Protein AF-A0A3N0J0H4-F1 (afdb_monomer)

Foldseek 3Di:
DDDDDDDDDDDDDDDDDDDDDDPPPPPPDPPPPLPPFDQQCDDPVPPRDRCCVPVVVPD

Structure (mmCIF, N/CA/C/O backbone):
data_AF-A0A3N0J0H4-F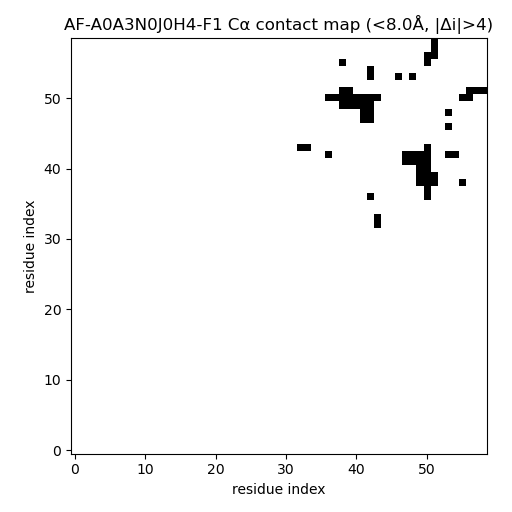1
#
_entry.id   AF-A0A3N0J0H4-F1
#
loop_
_atom_site.group_PDB
_atom_site.id
_atom_site.type_symbol
_atom_site.label_atom_id
_atom_site.label_alt_id
_atom_site.label_comp_id
_atom_site.label_asym_id
_atom_site.label_entity_id
_atom_site.label_seq_id
_atom_site.pdbx_PDB_ins_code
_atom_site.Cartn_x
_atom_site.Cartn_y
_atom_site.Cartn_z
_atom_site.occupancy
_atom_site.B_iso_or_equiv
_atom_site.auth_seq_id
_atom_site.auth_comp_id
_atom_site.auth_asym_id
_atom_site.auth_atom_id
_atom_site.pdbx_PDB_model_num
ATOM 1 N N . ALA A 1 1 ? 35.849 5.667 -71.491 1.00 46.00 1 ALA A N 1
ATOM 2 C CA . ALA A 1 1 ? 36.190 4.272 -71.135 1.00 46.00 1 ALA A CA 1
ATOM 3 C C . ALA A 1 1 ? 36.085 4.104 -69.617 1.00 46.00 1 ALA A C 1
ATOM 5 O O . ALA A 1 1 ? 36.156 5.113 -68.927 1.00 46.00 1 ALA A O 1
ATOM 6 N N . ALA A 1 2 ? 35.897 2.879 -69.111 1.00 40.59 2 ALA A N 1
ATOM 7 C CA . ALA A 1 2 ? 36.081 2.538 -67.686 1.00 40.59 2 ALA A CA 1
ATOM 8 C C . ALA A 1 2 ? 37.592 2.348 -67.376 1.00 40.59 2 ALA A C 1
ATOM 10 O O . ALA A 1 2 ? 38.376 2.329 -68.323 1.00 40.59 2 ALA A O 1
ATOM 11 N N . ALA A 1 3 ? 38.097 2.215 -66.138 1.00 42.81 3 ALA A N 1
ATOM 12 C CA . ALA A 1 3 ? 37.507 2.002 -64.796 1.00 42.81 3 ALA A CA 1
ATOM 13 C C . ALA A 1 3 ? 38.341 2.790 -63.725 1.00 42.81 3 ALA A C 1
ATOM 15 O O . ALA A 1 3 ? 39.236 3.529 -64.122 1.00 42.81 3 ALA A O 1
ATOM 16 N N . ALA A 1 4 ? 38.173 2.730 -62.391 1.00 48.47 4 ALA A N 1
ATOM 17 C CA . ALA A 1 4 ? 37.339 1.897 -61.503 1.00 48.47 4 ALA A CA 1
ATOM 18 C C . ALA A 1 4 ? 36.559 2.763 -60.462 1.00 48.47 4 ALA A C 1
ATOM 20 O O . ALA A 1 4 ? 35.827 3.631 -60.923 1.00 48.47 4 ALA A O 1
ATOM 21 N N . GLY A 1 5 ? 36.524 2.632 -59.119 1.00 44.59 5 GLY A N 1
ATOM 22 C CA . GLY A 1 5 ? 37.327 1.934 -58.082 1.00 44.59 5 GLY A CA 1
ATOM 23 C C . GLY A 1 5 ? 38.067 2.962 -57.202 1.00 44.59 5 GLY A C 1
ATOM 24 O O . GLY A 1 5 ? 38.907 3.671 -57.743 1.00 44.59 5 GLY A O 1
ATOM 25 N N . ALA A 1 6 ? 37.808 3.216 -55.907 1.00 48.88 6 ALA A N 1
ATOM 26 C CA . ALA A 1 6 ? 37.130 2.517 -54.790 1.00 48.88 6 ALA A C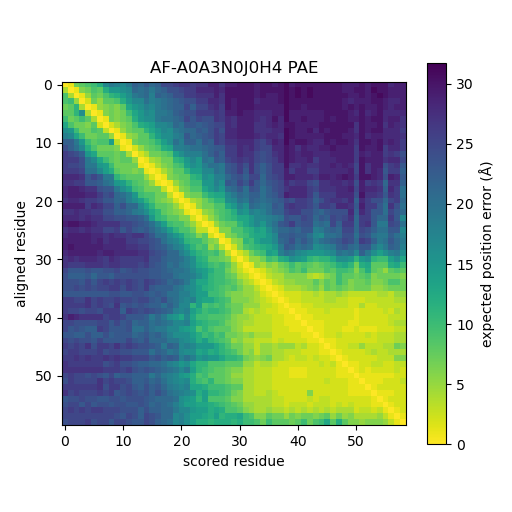A 1
ATOM 27 C C . ALA A 1 6 ? 37.928 1.345 -54.171 1.00 48.88 6 ALA A C 1
ATOM 29 O O . ALA A 1 6 ? 38.323 0.445 -54.902 1.00 48.88 6 ALA A O 1
ATOM 30 N N . THR A 1 7 ? 38.191 1.264 -52.853 1.00 52.62 7 THR A N 1
ATOM 31 C CA . THR A 1 7 ? 37.927 2.176 -51.697 1.00 52.62 7 THR A CA 1
ATOM 32 C C . THR A 1 7 ? 38.876 1.812 -50.526 1.00 52.62 7 THR A C 1
ATOM 34 O O . THR A 1 7 ? 39.348 0.676 -50.495 1.00 52.62 7 THR A O 1
ATOM 37 N N . PRO A 1 8 ? 39.159 2.700 -49.547 1.00 62.19 8 PRO A N 1
ATOM 38 C CA . PRO A 1 8 ? 40.080 2.398 -48.443 1.00 62.19 8 PRO A CA 1
ATOM 39 C C . PRO A 1 8 ? 39.392 1.711 -47.247 1.00 62.19 8 PRO A C 1
ATOM 41 O O . PRO A 1 8 ? 38.398 2.214 -46.728 1.00 62.19 8 PRO A O 1
ATOM 44 N N . ALA A 1 9 ? 39.961 0.608 -46.749 1.00 49.28 9 ALA A N 1
ATOM 45 C CA . ALA A 1 9 ? 39.595 -0.003 -45.466 1.00 49.28 9 ALA A CA 1
ATOM 46 C C . ALA A 1 9 ? 40.767 -0.819 -44.887 1.00 49.28 9 ALA A C 1
ATOM 48 O O . ALA A 1 9 ? 41.399 -1.585 -45.607 1.00 49.28 9 ALA A O 1
ATOM 49 N N . GLY A 1 10 ? 41.054 -0.659 -43.590 1.00 45.44 10 GLY A N 1
ATOM 50 C CA . GLY A 1 10 ? 42.198 -1.317 -42.941 1.00 45.44 10 GLY A CA 1
ATOM 51 C C . GLY A 1 10 ? 42.418 -0.921 -41.478 1.00 45.44 10 GLY A C 1
ATOM 52 O O . GLY A 1 10 ? 43.557 -0.751 -41.057 1.00 45.44 10 GLY A O 1
ATOM 53 N N . THR A 1 11 ? 41.343 -0.713 -40.709 1.00 57.03 11 THR A N 1
ATOM 54 C CA . THR A 1 11 ? 41.456 -0.408 -39.269 1.00 57.03 11 THR A CA 1
ATOM 55 C C . THR A 1 11 ? 41.652 -1.706 -38.466 1.00 57.03 11 THR A C 1
ATOM 57 O O . THR A 1 11 ? 40.999 -2.703 -38.790 1.00 57.03 11 THR A O 1
ATOM 60 N N . PRO A 1 12 ? 42.546 -1.756 -37.459 1.00 56.50 12 PRO A N 1
ATOM 61 C CA . PRO A 1 12 ? 42.847 -2.992 -36.738 1.00 56.50 12 PRO A CA 1
ATOM 62 C C . PRO A 1 12 ? 41.671 -3.469 -35.874 1.00 56.50 12 PRO A C 1
ATOM 64 O O . PRO A 1 12 ? 40.912 -2.675 -35.318 1.00 56.50 12 PRO A O 1
ATOM 67 N N . ALA A 1 13 ? 41.543 -4.790 -35.733 1.00 58.94 13 ALA A N 1
ATOM 68 C CA . ALA A 1 13 ? 40.483 -5.409 -34.947 1.00 58.94 13 ALA A CA 1
ATOM 69 C C . ALA A 1 13 ? 40.635 -5.099 -33.447 1.00 58.94 13 ALA A C 1
ATOM 71 O O . ALA A 1 13 ? 41.606 -5.505 -32.808 1.00 58.94 13 ALA A O 1
ATOM 72 N N . ALA A 1 14 ? 39.646 -4.414 -32.871 1.00 58.66 14 ALA A N 1
ATOM 73 C CA . ALA A 1 14 ? 39.535 -4.258 -31.425 1.00 58.66 14 ALA A CA 1
ATOM 74 C C . ALA A 1 14 ? 39.046 -5.572 -30.777 1.00 58.66 14 ALA A C 1
ATOM 76 O O . ALA A 1 14 ? 38.172 -6.234 -31.344 1.00 58.66 14 ALA A O 1
ATOM 77 N N . PRO A 1 15 ? 39.550 -5.953 -29.587 1.00 67.94 15 PRO A N 1
ATOM 78 C CA . PRO A 1 15 ? 39.081 -7.149 -28.896 1.00 67.94 15 PRO A CA 1
ATOM 79 C C . PRO A 1 15 ? 37.617 -6.991 -28.440 1.00 67.94 15 PRO A C 1
ATOM 81 O O . PRO A 1 15 ? 37.211 -5.890 -28.042 1.00 67.94 15 PRO A O 1
ATOM 84 N N . PRO A 1 16 ? 36.812 -8.072 -28.449 1.00 65.50 16 PRO A N 1
ATOM 85 C CA . PRO A 1 16 ? 35.442 -8.029 -27.957 1.00 65.50 16 PRO A CA 1
ATOM 86 C C . PRO A 1 16 ? 35.427 -7.725 -26.454 1.00 65.50 16 PRO A C 1
ATOM 88 O O . PRO A 1 16 ? 36.040 -8.424 -25.647 1.00 65.50 16 PRO A O 1
ATOM 91 N N . LYS A 1 17 ? 34.711 -6.662 -26.075 1.00 61.44 17 LYS A N 1
ATOM 92 C CA . LYS A 1 17 ? 34.493 -6.287 -24.671 1.00 61.44 17 LYS A CA 1
ATOM 93 C C . LYS A 1 17 ? 33.573 -7.326 -24.003 1.00 61.44 17 LYS A C 1
ATOM 95 O O . LYS A 1 17 ? 32.689 -7.850 -24.682 1.00 61.44 17 LYS A O 1
ATOM 100 N N . PRO A 1 18 ? 33.771 -7.647 -22.710 1.00 62.47 18 PRO A N 1
ATOM 101 C CA . PRO A 1 18 ? 33.072 -8.753 -22.059 1.00 62.47 18 PRO A CA 1
ATOM 102 C C . PRO A 1 18 ? 31.552 -8.554 -22.037 1.00 62.47 18 PRO A C 1
ATOM 104 O O . PRO A 1 18 ? 31.058 -7.443 -21.836 1.00 62.47 18 PRO A O 1
ATOM 107 N N . SER A 1 19 ? 30.820 -9.652 -22.232 1.00 60.66 19 SER A N 1
ATOM 108 C CA . SER A 1 19 ? 29.356 -9.674 -22.282 1.00 60.66 19 SER A CA 1
ATOM 109 C C . SER A 1 19 ? 28.728 -9.118 -21.003 1.00 60.66 19 SER A C 1
ATOM 111 O O . SER A 1 19 ? 29.118 -9.491 -19.897 1.00 60.66 19 SER A O 1
ATOM 113 N N . ALA A 1 20 ? 27.718 -8.260 -21.158 1.00 68.62 20 ALA A N 1
ATOM 114 C CA . ALA A 1 20 ? 27.019 -7.651 -20.032 1.00 68.62 20 ALA A CA 1
ATOM 115 C C . ALA A 1 20 ? 26.349 -8.709 -19.125 1.00 68.62 20 ALA A C 1
ATOM 117 O O . ALA A 1 20 ? 25.792 -9.690 -19.635 1.00 68.62 20 ALA A O 1
ATOM 118 N N . PRO A 1 21 ? 26.347 -8.515 -17.791 1.00 63.44 21 PRO A N 1
ATOM 119 C CA . PRO A 1 21 ? 25.568 -9.357 -16.896 1.00 63.44 21 PRO A CA 1
ATOM 120 C C . PRO A 1 21 ? 24.078 -9.203 -17.216 1.00 63.44 21 PRO A C 1
ATOM 122 O O . PRO A 1 21 ? 23.572 -8.095 -17.395 1.00 63.44 21 PRO A O 1
ATOM 125 N N . LYS A 1 22 ? 23.366 -10.331 -17.278 1.00 60.34 22 LYS A N 1
ATOM 126 C CA . LYS A 1 22 ? 21.906 -10.348 -17.436 1.00 60.34 22 LYS A CA 1
ATOM 127 C C . LYS A 1 22 ? 21.281 -9.592 -16.252 1.00 60.34 22 LYS A C 1
ATOM 129 O O . LYS A 1 22 ? 21.742 -9.804 -15.127 1.00 60.34 22 LYS A O 1
ATOM 134 N N . PRO A 1 23 ? 20.259 -8.741 -16.462 1.00 65.00 23 PRO A N 1
ATOM 135 C CA . PRO A 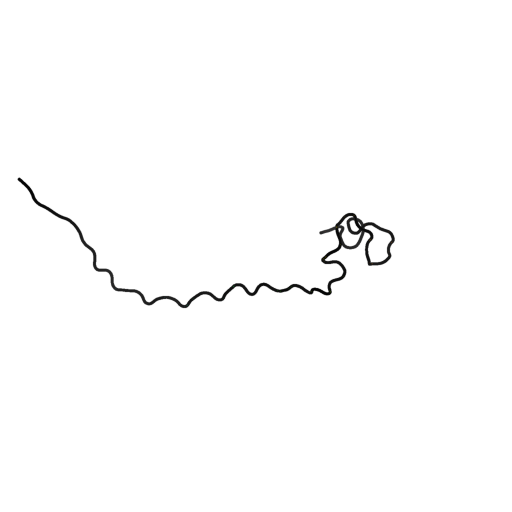1 23 ? 19.603 -8.058 -15.357 1.00 65.00 23 PRO A CA 1
ATOM 136 C C . PRO A 1 23 ? 19.013 -9.110 -14.419 1.00 65.00 23 PRO A C 1
ATOM 138 O O . PRO A 1 23 ? 18.184 -9.920 -14.833 1.00 65.00 23 PRO A O 1
ATOM 141 N N . GLN A 1 24 ? 19.467 -9.114 -13.165 1.00 64.25 24 GLN A N 1
ATOM 142 C CA . GLN A 1 24 ? 18.906 -9.984 -12.140 1.00 64.25 24 GLN A CA 1
ATOM 143 C C . GLN A 1 24 ? 17.482 -9.505 -11.869 1.00 64.25 24 GLN A C 1
ATOM 145 O O . GLN A 1 24 ? 17.277 -8.490 -11.202 1.00 64.25 24 GLN A O 1
ATOM 150 N N . THR A 1 25 ? 16.495 -10.201 -12.433 1.00 63.53 25 THR A N 1
ATOM 151 C CA . THR A 1 25 ? 15.080 -9.937 -12.179 1.00 63.53 25 THR A CA 1
ATOM 152 C C . THR A 1 25 ? 14.802 -10.283 -10.725 1.00 63.53 25 THR A C 1
ATOM 154 O O . THR A 1 25 ? 14.564 -11.445 -10.397 1.00 63.53 25 THR A O 1
ATOM 157 N N . TYR A 1 26 ? 14.900 -9.280 -9.850 1.00 64.19 26 TYR A N 1
ATOM 158 C CA . TYR A 1 26 ? 14.592 -9.408 -8.432 1.00 64.19 26 TYR A CA 1
ATOM 159 C C . TYR A 1 26 ? 13.161 -9.928 -8.307 1.00 64.19 26 TYR A C 1
ATOM 161 O O . TYR A 1 26 ? 12.198 -9.202 -8.563 1.00 64.19 26 TYR A O 1
ATOM 169 N N . THR A 1 27 ? 13.031 -11.210 -7.965 1.00 63.75 27 THR A N 1
ATOM 170 C CA . THR A 1 27 ? 11.754 -11.849 -7.654 1.00 63.75 27 THR A CA 1
ATOM 171 C C . THR A 1 27 ? 11.30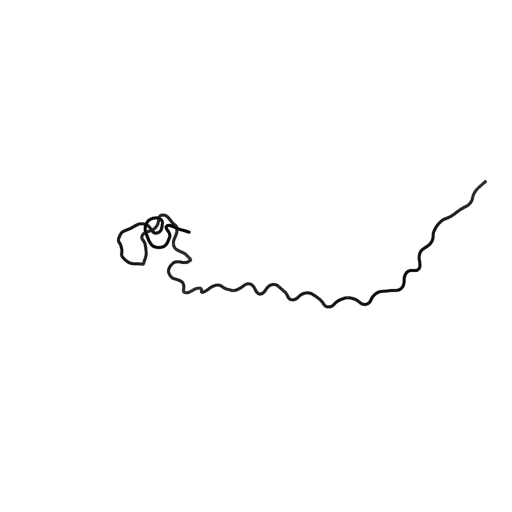0 -11.281 -6.320 1.00 63.75 27 THR A C 1
ATOM 173 O O . THR A 1 27 ? 11.529 -11.894 -5.279 1.00 63.75 27 THR A O 1
ATOM 176 N N . LYS A 1 28 ? 10.735 -10.068 -6.367 1.00 53.53 28 LYS A N 1
ATOM 177 C CA . LYS A 1 28 ? 10.306 -9.317 -5.194 1.00 53.53 28 LYS A CA 1
ATOM 178 C C . LYS A 1 28 ? 9.336 -10.171 -4.396 1.00 53.53 28 LYS A C 1
ATOM 180 O O . LYS A 1 28 ? 8.212 -10.395 -4.832 1.00 53.53 28 LYS A O 1
ATOM 185 N N . ASP A 1 29 ? 9.830 -10.633 -3.253 1.00 57.41 29 ASP A N 1
ATOM 186 C CA . ASP A 1 29 ? 9.097 -10.806 -2.006 1.00 57.41 29 ASP A CA 1
ATOM 187 C C . ASP A 1 29 ? 7.657 -11.283 -2.227 1.00 57.41 29 ASP A C 1
ATOM 189 O O . ASP A 1 29 ? 6.687 -10.575 -1.975 1.00 57.41 29 ASP A O 1
ATOM 193 N N . LYS A 1 30 ? 7.528 -12.524 -2.714 1.00 58.72 30 LYS A N 1
ATOM 194 C CA . LYS A 1 30 ? 6.246 -13.205 -3.003 1.00 58.72 30 LYS A CA 1
ATOM 195 C C . LYS A 1 30 ? 5.324 -13.371 -1.778 1.00 58.72 30 LYS A C 1
ATOM 197 O O . LYS A 1 30 ? 4.234 -13.913 -1.922 1.00 58.72 30 LYS A O 1
ATOM 202 N N . ASP A 1 31 ? 5.786 -12.911 -0.619 1.00 62.62 31 ASP A N 1
ATOM 203 C CA . ASP A 1 31 ? 5.137 -12.935 0.689 1.00 62.62 31 ASP A CA 1
ATOM 204 C C . ASP A 1 31 ? 4.730 -11.528 1.180 1.00 62.62 31 ASP A C 1
ATOM 206 O O . ASP A 1 31 ? 4.145 -11.421 2.249 1.00 62.62 31 ASP A O 1
ATOM 210 N N . ASP A 1 32 ? 4.998 -10.440 0.433 1.00 69.00 32 ASP A N 1
ATOM 2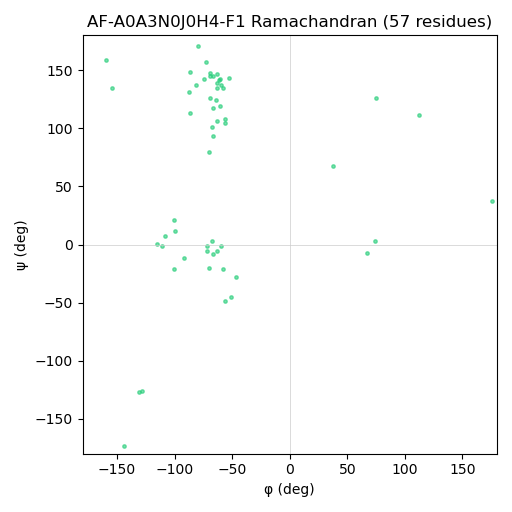11 C CA . ASP A 1 32 ? 4.483 -9.096 0.756 1.00 69.00 32 ASP A CA 1
ATOM 212 C C . ASP A 1 32 ? 2.934 -9.115 0.675 1.00 69.00 32 ASP A C 1
ATOM 214 O O . ASP A 1 32 ? 2.379 -9.082 -0.434 1.00 69.00 32 ASP A O 1
ATOM 218 N N . PRO A 1 33 ? 2.183 -9.096 1.801 1.00 70.88 33 PRO A N 1
ATOM 219 C CA . PRO A 1 33 ? 0.724 -9.248 1.777 1.00 70.88 33 PRO A CA 1
ATOM 220 C C . PRO A 1 33 ? 0.020 -8.004 1.219 1.00 70.88 33 PRO A C 1
ATOM 222 O O . PRO A 1 33 ? -1.193 -8.001 1.038 1.00 70.88 33 PRO A O 1
ATOM 225 N N . PHE A 1 34 ? 0.780 -6.940 0.948 1.00 73.12 34 PHE A N 1
ATOM 226 C CA . PHE A 1 34 ? 0.324 -5.701 0.331 1.00 73.12 34 PHE A CA 1
ATOM 227 C C . PHE A 1 34 ? 0.654 -5.616 -1.171 1.00 73.12 34 PHE A C 1
ATOM 229 O O . PHE A 1 34 ? -0.012 -4.869 -1.880 1.00 73.12 34 PHE A O 1
ATOM 236 N N . ALA A 1 35 ? 1.628 -6.382 -1.686 1.00 73.56 35 ALA A N 1
ATOM 237 C CA . ALA A 1 35 ? 2.120 -6.229 -3.065 1.00 73.56 35 ALA A CA 1
ATOM 238 C C . ALA A 1 35 ? 1.122 -6.678 -4.148 1.00 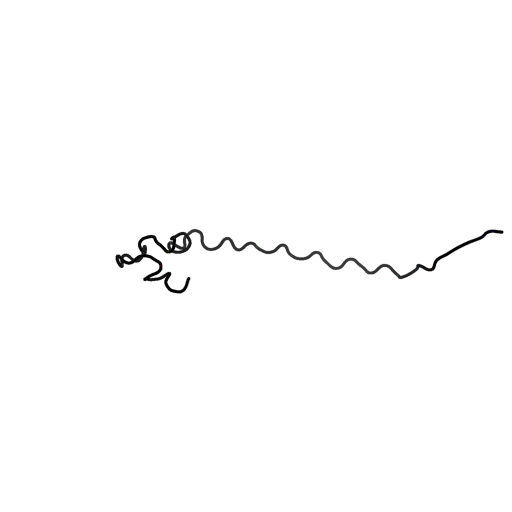73.56 35 ALA A C 1
ATOM 240 O O . ALA A 1 35 ? 1.229 -6.253 -5.295 1.00 73.56 35 ALA A O 1
ATOM 241 N N . ASN A 1 36 ? 0.142 -7.513 -3.789 1.00 79.00 36 ASN A N 1
ATOM 242 C CA . ASN A 1 36 ? -0.909 -7.993 -4.693 1.00 79.00 36 ASN A CA 1
ATOM 243 C C . ASN A 1 36 ? -2.293 -7.373 -4.394 1.00 79.00 36 ASN A C 1
ATOM 245 O O . ASN A 1 36 ? -3.295 -7.786 -4.976 1.00 79.00 36 ASN A O 1
ATOM 249 N N . VAL A 1 37 ? -2.372 -6.384 -3.494 1.00 84.81 37 VAL A N 1
ATOM 250 C CA . VAL A 1 37 ? -3.640 -5.762 -3.080 1.00 84.81 37 VAL A CA 1
ATOM 251 C C . VAL A 1 37 ? -4.001 -4.622 -4.027 1.00 84.81 37 VAL A C 1
ATOM 253 O O . VAL A 1 37 ? -3.353 -3.577 -4.065 1.00 84.81 37 VAL A O 1
ATOM 256 N N . GLY A 1 38 ? -5.084 -4.787 -4.787 1.00 88.06 38 GLY A N 1
ATOM 257 C CA . GLY A 1 38 ? -5.575 -3.733 -5.673 1.00 88.06 38 GLY A CA 1
ATOM 258 C C . GLY A 1 38 ? -6.006 -2.484 -4.892 1.00 88.06 38 GLY A C 1
ATOM 259 O O 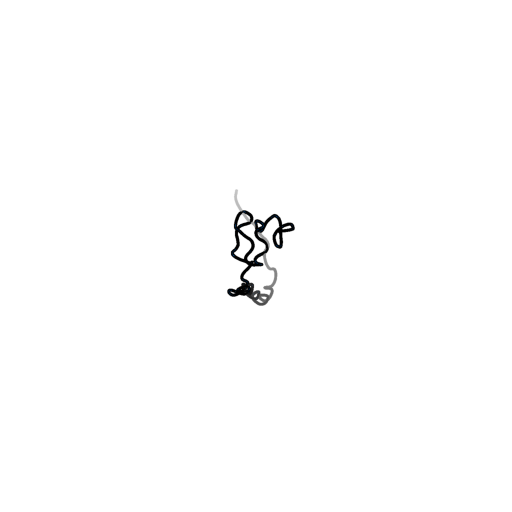. GLY A 1 38 ? -6.697 -2.586 -3.882 1.00 88.06 38 GLY A O 1
ATOM 260 N N . ARG A 1 39 ? -5.697 -1.274 -5.390 1.00 89.50 39 ARG A N 1
ATOM 261 C CA . ARG A 1 39 ? -6.027 0.018 -4.731 1.00 89.50 39 ARG A CA 1
ATOM 262 C C . ARG A 1 39 ? -7.483 0.136 -4.213 1.00 89.50 39 ARG A C 1
ATOM 264 O O . ARG A 1 39 ? -7.733 0.899 -3.281 1.00 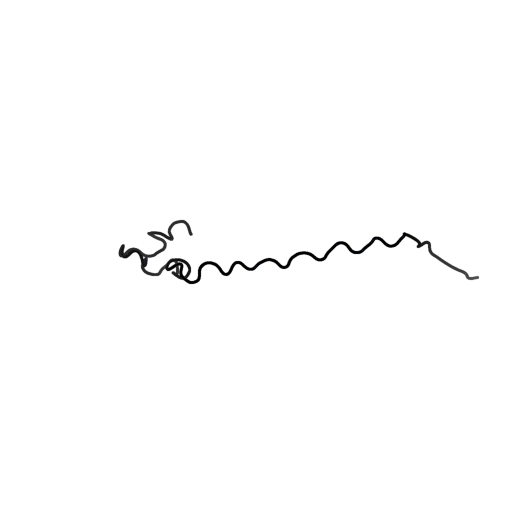89.50 39 ARG A O 1
ATOM 271 N N . ASN A 1 40 ? -8.459 -0.558 -4.805 1.00 91.62 40 ASN A N 1
ATOM 272 C CA . ASN A 1 40 ? -9.875 -0.508 -4.400 1.00 91.62 40 ASN A CA 1
ATOM 273 C C . ASN A 1 40 ? -10.308 -1.564 -3.361 1.00 91.62 40 ASN A C 1
ATOM 275 O O . ASN A 1 40 ? -11.417 -1.434 -2.834 1.00 91.62 40 ASN A O 1
ATOM 279 N N . ASP A 1 41 ? -9.475 -2.566 -3.098 1.00 91.38 41 ASP A N 1
ATOM 280 C CA . ASP A 1 41 ? -9.720 -3.690 -2.185 1.00 91.38 41 ASP A CA 1
ATOM 281 C C . ASP A 1 41 ? -9.652 -3.238 -0.706 1.00 91.38 41 ASP A C 1
ATOM 283 O O . ASP A 1 41 ? -9.049 -2.190 -0.441 1.00 91.38 41 ASP A O 1
ATOM 287 N N . PRO A 1 42 ? -10.269 -3.924 0.279 1.00 92.19 42 PRO A N 1
ATOM 288 C CA . PRO A 1 42 ? -9.977 -3.695 1.699 1.00 92.19 42 PRO A CA 1
ATOM 289 C C . PRO A 1 42 ? -8.474 -3.783 2.019 1.00 92.19 42 PRO A C 1
ATOM 291 O O . PRO A 1 42 ? -7.742 -4.602 1.481 1.00 92.19 42 PRO A O 1
ATOM 294 N N . CYS A 1 43 ? -7.992 -2.944 2.936 1.00 92.38 43 CYS A N 1
ATOM 295 C CA . CYS A 1 43 ? -6.625 -3.060 3.436 1.00 92.38 43 CYS A CA 1
ATOM 296 C C . CYS A 1 43 ? -6.479 -4.331 4.296 1.00 92.38 43 CYS A C 1
ATOM 298 O O . CYS A 1 43 ? -7.191 -4.438 5.301 1.00 92.38 43 CYS A O 1
ATOM 300 N N . PRO A 1 44 ? -5.512 -5.233 4.023 1.00 88.12 44 PRO A N 1
ATOM 301 C CA . PRO A 1 44 ? -5.271 -6.412 4.867 1.00 88.12 44 PRO A CA 1
ATOM 302 C C . PRO A 1 44 ? -4.741 -6.040 6.264 1.00 88.12 44 PRO A C 1
ATOM 304 O O . PRO A 1 44 ? -4.708 -6.870 7.163 1.00 88.12 44 PRO A O 1
ATOM 307 N N . CYS A 1 45 ? -4.410 -4.764 6.483 1.00 89.06 45 CYS A N 1
ATOM 308 C CA . CYS A 1 45 ? -4.127 -4.176 7.789 1.00 89.06 45 CYS A CA 1
ATOM 309 C C . CYS A 1 45 ? -5.342 -4.083 8.744 1.00 89.06 45 CYS A C 1
ATOM 311 O O . CYS A 1 45 ? -5.224 -3.483 9.809 1.00 89.06 45 CYS A O 1
ATOM 313 N N . GLY A 1 46 ? -6.524 -4.581 8.361 1.00 87.38 46 GLY A N 1
ATOM 314 C CA . GLY A 1 46 ? -7.704 -4.661 9.235 1.00 87.38 46 GLY A CA 1
ATOM 315 C C . GLY A 1 46 ? -8.430 -3.336 9.511 1.00 87.38 46 GLY A C 1
ATOM 316 O O . GLY A 1 46 ? -9.418 -3.323 10.236 1.00 87.38 46 GLY A O 1
ATOM 317 N N . SER A 1 47 ? -8.004 -2.219 8.913 1.00 87.69 47 SER A N 1
ATOM 318 C CA . SER A 1 47 ? -8.538 -0.874 9.205 1.00 87.69 47 SER A CA 1
ATOM 319 C C . SER A 1 47 ? -9.954 -0.590 8.677 1.00 87.69 47 SER A C 1
ATOM 321 O O . SER A 1 47 ? -10.444 0.528 8.824 1.00 87.69 47 SER A O 1
ATOM 323 N N . GLY A 1 48 ? -10.592 -1.539 7.982 1.00 90.00 48 GLY A N 1
ATOM 324 C CA . GLY A 1 48 ? -11.881 -1.352 7.292 1.00 90.00 48 GLY A CA 1
ATOM 325 C C . GLY A 1 48 ? -11.841 -0.389 6.091 1.00 90.00 48 GLY A C 1
ATOM 326 O O . GLY A 1 48 ? -12.813 -0.273 5.345 1.00 90.00 48 GLY A O 1
ATOM 327 N N . LEU A 1 49 ? -10.716 0.295 5.866 1.00 92.19 49 LEU A N 1
ATOM 328 C CA . LEU A 1 49 ? -10.509 1.220 4.758 1.00 92.19 49 LEU A CA 1
ATOM 329 C C . LEU A 1 49 ? -10.018 0.479 3.512 1.00 92.19 49 LEU A C 1
ATOM 331 O O . LEU A 1 49 ? -9.256 -0.483 3.596 1.00 92.19 49 LEU A O 1
ATOM 335 N N . LYS A 1 50 ? -10.389 0.986 2.332 1.00 92.31 50 LYS A N 1
ATOM 336 C CA . LYS A 1 50 ? -9.817 0.528 1.055 1.00 92.31 50 LYS A CA 1
ATOM 337 C C . LYS A 1 50 ? -8.317 0.822 1.009 1.00 92.31 50 LYS A C 1
ATOM 339 O O . LYS A 1 50 ? -7.899 1.862 1.518 1.00 92.31 50 LYS A O 1
ATOM 344 N N . TYR A 1 51 ? -7.523 -0.025 0.355 1.00 93.06 51 TYR A N 1
ATOM 345 C CA . TYR A 1 51 ? -6.062 0.073 0.313 1.00 93.06 51 TYR A CA 1
ATOM 346 C C . TYR A 1 51 ? -5.588 1.481 -0.089 1.00 93.06 51 TYR A C 1
ATOM 348 O O . TYR A 1 51 ? -4.819 2.095 0.650 1.00 93.06 51 TYR A O 1
ATOM 356 N N . LYS A 1 52 ? -6.190 2.087 -1.129 1.00 92.75 52 LYS A N 1
ATOM 357 C CA . LYS A 1 52 ? -5.919 3.474 -1.572 1.00 92.75 52 LYS A CA 1
ATOM 358 C C . LYS A 1 52 ? -6.258 4.601 -0.591 1.00 92.75 52 LYS A C 1
ATOM 360 O O . LYS A 1 52 ? -6.022 5.765 -0.893 1.00 92.75 52 LYS A O 1
ATOM 365 N N . LYS A 1 53 ? -6.878 4.283 0.544 1.00 93.31 53 LYS A N 1
ATOM 366 C CA . LYS A 1 53 ? -7.209 5.211 1.637 1.00 93.31 53 LYS A CA 1
ATOM 367 C C . LYS A 1 53 ? -6.463 4.874 2.934 1.00 93.31 53 LYS A C 1
ATOM 369 O O . LYS A 1 53 ? -6.629 5.581 3.922 1.00 93.31 53 LYS A O 1
ATOM 374 N N . CYS A 1 54 ? -5.629 3.836 2.914 1.00 92.75 54 CYS A N 1
ATOM 375 C CA . CYS A 1 54 ? -4.776 3.400 4.011 1.00 92.75 54 CYS A CA 1
ATOM 376 C C . CYS A 1 54 ? -3.330 3.247 3.488 1.00 92.75 54 CYS A C 1
ATOM 378 O O . CYS A 1 54 ? -2.819 4.187 2.889 1.00 92.75 54 CYS A O 1
ATOM 380 N N . HIS A 1 55 ? -2.690 2.088 3.664 1.00 89.00 55 HIS A N 1
ATOM 381 C CA . HIS A 1 55 ? -1.291 1.827 3.282 1.00 89.00 55 HIS A CA 1
ATOM 382 C C . HIS A 1 55 ? -0.957 2.030 1.786 1.00 89.00 55 HIS A C 1
ATOM 384 O O . HIS A 1 55 ? 0.202 2.241 1.452 1.00 89.00 55 HIS A O 1
ATOM 390 N N . GLY A 1 56 ? -1.950 2.004 0.892 1.00 87.94 56 GLY A N 1
ATOM 391 C CA . GLY A 1 56 ? -1.801 2.280 -0.542 1.00 87.94 56 GLY A CA 1
ATOM 392 C C . GLY A 1 56 ? -2.240 3.689 -0.957 1.00 87.94 56 GLY A C 1
ATOM 393 O O . GLY A 1 56 ? -2.614 3.887 -2.113 1.00 87.94 56 GLY A O 1
ATOM 394 N N . ARG A 1 57 ? -2.299 4.667 -0.038 1.00 87.62 57 ARG A N 1
ATOM 395 C CA . ARG A 1 57 ? -2.588 6.082 -0.370 1.00 87.62 57 ARG A CA 1
ATOM 396 C C . ARG A 1 57 ? -1.603 6.616 -1.408 1.00 87.62 5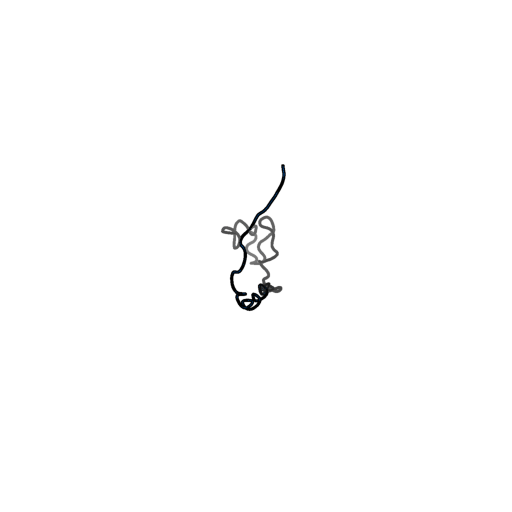7 ARG A C 1
ATOM 398 O O . ARG A 1 57 ? -2.032 7.140 -2.439 1.00 87.62 57 ARG A O 1
ATOM 405 N N . ASP A 1 58 ? -0.326 6.383 -1.151 1.00 81.50 58 ASP A N 1
ATOM 406 C CA . ASP A 1 58 ? 0.818 6.970 -1.849 1.00 81.50 58 ASP A CA 1
ATOM 407 C C . ASP A 1 58 ? 1.433 6.027 -2.916 1.00 81.50 58 ASP A C 1
ATOM 409 O O . ASP A 1 58 ? 2.508 6.313 -3.436 1.00 81.50 58 ASP A O 1
ATOM 413 N N . GLN A 1 59 ? 0.740 4.918 -3.244 1.00 71.62 59 GLN A N 1
ATOM 414 C CA . GLN A 1 59 ? 1.060 3.973 -4.338 1.00 71.62 59 GLN A CA 1
ATOM 415 C C . GLN A 1 59 ? 0.134 4.150 -5.553 1.00 71.62 59 GLN A C 1
ATOM 417 O O . GLN A 1 59 ? 0.204 5.201 -6.221 1.00 71.62 59 GLN A O 1
#

Secondary structure (DSSP, 8-state):
----------PPPPPPPPPPPPP------TT-TTTT--TTSBPTTSSSSBGGGTTTS--

Sequence (59 aa):
AAAAGATPAGTPAAPPKPSAPKPQTYTKDKDDPFANVGRNDPCPCGSGLKYKKCHGRDQ

Mean predicted aligned error: 16.44 Å

Organism: NCBI:txid242230

Solvent-accessible surface area (backbone atoms only — not comparable to full-atom values): 4346 Å² total; per-residue (Å²): 135,89,86,86,81,88,82,93,84,86,79,83,87,75,79,86,75,82,82,78,80,77,83,80,76,75,80,70,63,94,75,50,84,63,80,81,58,54,55,80,38,72,29,89,83,71,75,83,36,33,16,41,75,48,96,34,54,90,110

Radius of gyration: 29.75 Å; Cα contacts (8 Å, |Δi|>4): 32; chains: 1; bounding box: 55×20×80 Å

InterPro domains:
  IPR004027 SEC-C motif [PF02810] (39-57)

pLDDT: mean 70.97, std 16.33, range [40.59, 93.31]